Protein AF-A0A850BLA9-F1 (afdb_monomer_lite)

Secondary structure (DSSP, 8-state):
-------------S--SS--S-HHHHHHHTT--SHHHHHHHHHHHHHHHHHTHHHHTTTSS--HHHHHHHHHHHHHHHHHHHHHH--SSSHHHHHHHHHHHHHHHHHHHHHHHHHHHHHHHHTTTT--HHHHS--TTGGG---PPPP---------------

pLDDT: mean 70.66, std 19.62, range [30.84, 96.12]

Sequence (162 aa):
MQIPLPLPLQVVVASPSRFNLDRKSVEAIRAGQGNLDTANDLVALAALYSSAWAQVENRSPVEWAQVERAAKLGPSILVALGARDQPAAKVSDTFNASERRDRAYTLFARAYDQCRRAASYLRWDDGDADAFAPSFFANRGNRKPGSETDDSASAPAAPENP

Structure (mmCIF, N/CA/C/O backbone):
data_AF-A0A850BLA9-F1
#
_entry.id   AF-A0A850BLA9-F1
#
loop_
_atom_site.group_PDB
_atom_site.id
_atom_site.type_symbol
_atom_site.label_atom_id
_atom_site.label_alt_id
_atom_site.label_comp_id
_atom_site.label_asym_id
_atom_site.label_entity_id
_atom_site.label_seq_id
_atom_site.pdbx_PDB_ins_code
_atom_site.Cartn_x
_atom_site.Cartn_y
_atom_site.Cartn_z
_atom_site.occupancy
_atom_site.B_iso_or_equiv
_atom_site.auth_seq_id
_atom_site.auth_comp_id
_atom_site.auth_asym_id
_atom_site.auth_atom_id
_atom_site.pdbx_PDB_model_num
ATOM 1 N N . MET A 1 1 ? -22.558 -4.952 -16.844 1.00 41.81 1 MET A N 1
ATOM 2 C CA . MET A 1 1 ? -22.277 -5.459 -15.483 1.00 41.81 1 MET A CA 1
ATOM 3 C C . MET A 1 1 ? -21.340 -4.476 -14.808 1.00 41.81 1 MET A C 1
ATOM 5 O O . MET A 1 1 ? -20.151 -4.483 -15.089 1.00 41.81 1 MET A O 1
ATOM 9 N N . GLN A 1 2 ? -21.904 -3.568 -14.016 1.00 36.44 2 GLN A N 1
ATOM 10 C CA . GLN A 1 2 ? -21.204 -2.455 -13.379 1.00 36.44 2 GLN A CA 1
ATOM 11 C C . GLN A 1 2 ? -21.407 -2.630 -11.875 1.00 36.44 2 GLN A C 1
ATOM 13 O O . GLN A 1 2 ? -22.546 -2.631 -11.417 1.00 36.44 2 GLN A O 1
ATOM 18 N N . ILE A 1 3 ? -20.329 -2.866 -11.132 1.00 44.94 3 ILE A N 1
ATOM 19 C CA . ILE A 1 3 ? -20.350 -2.906 -9.668 1.00 44.94 3 ILE A CA 1
ATOM 20 C C . ILE A 1 3 ? -20.134 -1.462 -9.208 1.00 44.94 3 ILE A C 1
ATOM 22 O O . ILE A 1 3 ? -19.043 -0.935 -9.436 1.00 44.94 3 ILE A O 1
ATOM 26 N N . PRO A 1 4 ? -21.125 -0.787 -8.604 1.00 39.78 4 PRO A N 1
ATOM 27 C CA . PRO A 1 4 ? -20.883 0.516 -8.017 1.00 39.78 4 PRO A CA 1
ATOM 28 C C . PRO A 1 4 ? -20.183 0.317 -6.668 1.00 39.78 4 PRO A C 1
ATOM 30 O O . PRO A 1 4 ? -20.764 -0.192 -5.713 1.00 39.78 4 PRO A O 1
ATOM 33 N N . LEU A 1 5 ? -18.910 0.702 -6.597 1.00 50.12 5 LEU A N 1
ATOM 34 C CA . LEU A 1 5 ? -18.223 0.967 -5.335 1.00 50.12 5 LEU A CA 1
ATOM 35 C C . LEU A 1 5 ? -18.753 2.292 -4.763 1.00 50.12 5 LEU A C 1
ATOM 37 O O . LEU A 1 5 ? -18.639 3.309 -5.451 1.00 50.12 5 LEU A O 1
ATOM 41 N N . PRO A 1 6 ? -19.273 2.344 -3.525 1.00 46.09 6 PRO A N 1
ATOM 42 C CA . PRO A 1 6 ? -19.482 3.614 -2.847 1.00 46.09 6 PRO A CA 1
ATOM 43 C C . PRO A 1 6 ? -18.172 4.076 -2.182 1.00 46.09 6 PRO A C 1
ATOM 45 O O . PRO A 1 6 ? -17.671 3.457 -1.246 1.00 46.09 6 PRO A O 1
ATOM 48 N N . LEU A 1 7 ? -17.609 5.174 -2.689 1.00 46.94 7 LEU A N 1
ATOM 49 C CA . LEU A 1 7 ? -16.709 6.075 -1.952 1.00 46.94 7 LEU A CA 1
ATOM 50 C C . LEU A 1 7 ? -17.567 7.106 -1.179 1.00 46.94 7 LEU A C 1
ATOM 52 O O . LEU A 1 7 ? -18.713 7.308 -1.583 1.00 46.94 7 LEU A O 1
ATOM 56 N N . PRO A 1 8 ? -17.046 7.884 -0.204 1.00 52.50 8 PRO A N 1
ATOM 57 C CA . PRO A 1 8 ? -15.806 7.775 0.569 1.00 52.50 8 PRO A CA 1
ATOM 58 C C . PRO A 1 8 ? -16.033 7.853 2.100 1.00 52.50 8 PRO A C 1
ATOM 60 O O . PRO A 1 8 ? -17.092 8.221 2.598 1.00 52.50 8 PRO A O 1
ATOM 63 N N . LEU A 1 9 ? -14.964 7.569 2.846 1.00 40.53 9 LEU A N 1
ATOM 64 C CA . LEU A 1 9 ? -14.754 7.892 4.260 1.00 40.53 9 LEU A CA 1
ATOM 65 C C . LEU A 1 9 ? -14.937 9.399 4.544 1.00 40.53 9 LEU A C 1
ATOM 67 O O . LEU A 1 9 ? -13.964 10.149 4.589 1.00 40.53 9 LEU A O 1
ATOM 71 N N . GLN A 1 10 ? -16.166 9.861 4.746 1.00 42.22 10 GLN A N 1
ATOM 72 C CA . GLN A 1 10 ? -16.455 11.186 5.292 1.00 42.22 10 GLN A CA 1
ATOM 73 C C . GLN A 1 10 ? -17.617 11.089 6.280 1.00 42.22 10 GLN A C 1
ATOM 75 O O . GLN A 1 10 ? -18.512 10.273 6.107 1.00 42.22 10 GLN A O 1
ATOM 80 N N . VAL A 1 11 ? -17.597 11.969 7.284 1.00 39.53 11 VAL A N 1
ATOM 81 C CA . VAL A 1 11 ? -18.551 12.111 8.402 1.00 39.53 11 VAL A CA 1
ATOM 82 C C . VAL A 1 11 ? -18.172 11.340 9.673 1.00 39.53 11 VAL A C 1
ATOM 84 O O . VAL A 1 11 ? -18.813 10.368 10.034 1.00 39.53 11 VAL A O 1
ATOM 87 N N . VAL A 1 12 ? -17.189 11.865 10.421 1.00 41.78 12 VAL A N 1
ATOM 88 C CA . VAL A 1 12 ? -17.308 12.048 11.890 1.00 41.78 12 VAL A CA 1
ATOM 89 C C . VAL A 1 12 ? -16.526 13.307 12.308 1.00 41.78 12 VAL A C 1
ATOM 91 O O . VAL A 1 12 ? -15.567 13.232 13.070 1.00 41.78 12 VAL A O 1
ATOM 94 N N . VAL A 1 13 ? -16.896 14.478 11.783 1.00 44.12 13 VAL A N 1
ATOM 95 C CA . VAL A 1 13 ? -16.558 15.780 12.393 1.00 44.12 13 VAL A CA 1
ATOM 96 C C . VAL A 1 13 ? -17.731 16.730 12.147 1.00 44.12 13 VAL A C 1
ATOM 98 O O . VAL A 1 13 ? -17.676 17.574 11.263 1.00 44.12 13 VAL A O 1
ATOM 101 N N . ALA A 1 14 ? -18.834 16.560 12.879 1.00 31.98 14 ALA A N 1
ATOM 102 C CA . ALA A 1 14 ? -19.850 17.603 13.006 1.00 31.98 14 ALA A CA 1
ATOM 103 C C . ALA A 1 14 ? -20.764 17.352 14.216 1.00 31.98 14 ALA A C 1
ATOM 105 O O . ALA A 1 14 ? -21.482 16.361 14.276 1.00 31.98 14 ALA A O 1
ATOM 106 N N . SER A 1 15 ? -20.773 18.341 15.110 1.00 30.84 15 SER A N 1
ATOM 107 C CA . SER A 1 15 ? -21.749 18.620 16.171 1.00 30.84 15 SER A CA 1
ATOM 108 C C . SER A 1 15 ? -21.593 17.918 17.541 1.00 30.84 15 SER A C 1
ATOM 110 O O . SER A 1 15 ? -21.949 16.751 17.712 1.00 30.84 15 SER A O 1
ATOM 112 N N . PRO A 1 16 ? -21.116 18.659 18.563 1.00 45.38 16 PRO A N 1
ATOM 113 C CA . PRO A 1 16 ? -21.128 18.264 19.966 1.00 45.38 16 PRO A CA 1
ATOM 114 C C . PRO A 1 16 ? -22.454 18.691 20.613 1.00 45.38 16 PRO A C 1
ATOM 116 O O . PRO A 1 16 ? -22.785 19.871 20.552 1.00 45.38 16 PRO A O 1
ATOM 119 N N . SER A 1 17 ? -23.205 17.768 21.236 1.00 40.38 17 SER A N 1
ATOM 120 C CA . SER A 1 17 ? -24.032 18.038 22.448 1.00 40.38 17 SER A CA 1
ATOM 121 C C . SER A 1 17 ? -25.103 16.993 22.809 1.00 40.38 17 SER A C 1
ATOM 123 O O . SER A 1 17 ? -25.756 17.188 23.829 1.00 40.38 17 SER A O 1
ATOM 125 N N . ARG A 1 18 ? -25.343 15.898 22.065 1.00 40.88 18 ARG A N 1
ATOM 126 C CA . ARG A 1 18 ? -26.507 15.024 22.380 1.00 40.88 18 ARG A CA 1
ATOM 127 C C . ARG A 1 18 ? -26.302 13.513 22.243 1.00 40.88 18 ARG A C 1
ATOM 129 O O . ARG A 1 18 ? -27.245 12.806 21.896 1.00 40.88 18 ARG A O 1
ATOM 136 N N . PHE A 1 19 ? -25.104 12.996 22.514 1.00 45.31 19 PHE A N 1
ATOM 137 C CA . PHE A 1 19 ? -24.892 11.549 22.493 1.00 45.31 19 PHE A CA 1
ATOM 138 C C . PHE A 1 19 ? -23.772 11.123 23.456 1.00 45.31 19 PHE A C 1
ATOM 140 O O . PHE A 1 19 ? -22.604 11.397 23.204 1.00 45.31 19 PHE A O 1
ATOM 147 N N . ASN A 1 20 ? -24.122 10.486 24.578 1.00 49.50 20 ASN A N 1
ATOM 148 C CA . ASN A 1 20 ? -23.179 10.063 25.622 1.00 49.50 20 ASN A CA 1
ATOM 149 C C . ASN A 1 20 ? -22.490 8.729 25.272 1.00 49.50 20 ASN A C 1
ATOM 151 O O . ASN A 1 20 ? -22.536 7.781 26.049 1.00 49.50 20 ASN A O 1
ATOM 155 N N . LEU A 1 21 ? -21.806 8.653 24.128 1.00 55.44 21 LEU A N 1
ATOM 156 C CA . LEU A 1 21 ? -20.559 7.886 24.151 1.00 55.44 21 LEU A CA 1
ATOM 157 C C . LEU A 1 21 ? -19.588 8.765 24.927 1.00 55.44 21 LEU A C 1
ATOM 159 O O . LEU A 1 21 ? -19.474 9.948 24.599 1.00 55.44 21 LEU A O 1
ATOM 163 N N . ASP A 1 22 ? -18.978 8.245 25.993 1.00 65.50 22 ASP A N 1
ATOM 164 C CA . ASP A 1 22 ? -18.052 9.036 26.798 1.00 65.50 22 ASP A CA 1
ATOM 165 C C . ASP A 1 22 ? -16.988 9.634 25.871 1.00 65.50 22 ASP A C 1
ATOM 167 O O . ASP A 1 22 ? -16.152 8.934 25.298 1.00 65.50 22 ASP A O 1
ATOM 171 N N . ARG A 1 23 ? -17.086 10.946 25.644 1.00 62.97 23 ARG A N 1
ATOM 172 C CA . ARG A 1 23 ? -16.273 11.657 24.656 1.00 62.97 23 ARG A CA 1
ATOM 173 C C . ARG A 1 23 ? -14.793 11.515 24.985 1.00 62.97 23 ARG A C 1
ATOM 175 O O . ARG A 1 23 ? -13.979 11.390 24.077 1.00 62.97 23 ARG A O 1
ATOM 182 N N . LYS A 1 24 ? -14.481 11.445 26.281 1.00 64.00 24 LYS A N 1
ATOM 183 C CA . LYS A 1 24 ? -13.139 11.165 26.782 1.00 64.00 24 LYS A CA 1
ATOM 184 C C . LYS A 1 24 ? -12.654 9.786 26.347 1.00 64.00 24 LYS A C 1
ATOM 186 O O . LYS A 1 24 ? -11.513 9.671 25.931 1.00 64.00 24 LYS A O 1
ATOM 191 N N . SER A 1 25 ? -13.514 8.770 26.369 1.00 58.97 25 SER A N 1
ATOM 192 C CA . SER A 1 25 ? -13.187 7.427 25.878 1.00 58.97 25 SER A CA 1
ATOM 193 C C . SER A 1 25 ? -12.883 7.412 24.375 1.00 58.97 25 SER A C 1
ATOM 195 O O . SER A 1 25 ? -11.923 6.777 23.958 1.00 58.97 25 SER A O 1
ATOM 197 N N . VAL A 1 26 ? -13.631 8.151 23.547 1.00 69.25 26 VAL A N 1
ATOM 198 C CA . VAL A 1 26 ? -13.365 8.225 22.092 1.00 69.25 26 VAL A CA 1
ATOM 199 C C . VAL A 1 26 ? -12.091 9.017 21.779 1.00 69.25 26 VAL A C 1
ATOM 201 O O . VAL A 1 26 ? -11.329 8.637 20.892 1.00 69.25 26 VAL A O 1
ATOM 204 N N . GLU A 1 27 ? -11.851 10.112 22.501 1.00 70.62 27 GLU A N 1
ATOM 205 C CA . GLU A 1 27 ? -10.628 10.912 22.374 1.00 70.62 27 GLU A CA 1
ATOM 206 C C . GLU A 1 27 ? -9.395 10.145 22.877 1.00 70.62 27 GLU A C 1
ATOM 208 O O . GLU A 1 27 ? -8.339 10.235 22.259 1.00 70.62 27 GLU A O 1
ATOM 213 N N . ALA A 1 28 ? -9.538 9.334 23.931 1.00 68.69 28 ALA A N 1
ATOM 214 C CA . ALA A 1 28 ? -8.482 8.462 24.440 1.00 68.69 28 ALA A CA 1
ATOM 215 C C . ALA A 1 28 ? -8.142 7.324 23.473 1.00 68.69 28 ALA A C 1
ATOM 217 O O . ALA A 1 28 ? -6.971 6.986 23.340 1.00 68.69 28 ALA A O 1
ATOM 218 N N . ILE A 1 29 ? -9.144 6.768 22.780 1.00 74.81 29 ILE A N 1
ATOM 219 C CA . ILE A 1 29 ? -8.918 5.802 21.701 1.00 74.81 29 ILE A CA 1
ATOM 220 C C . ILE A 1 29 ? -8.056 6.471 20.618 1.00 74.81 29 ILE A C 1
ATOM 222 O O . ILE A 1 29 ? -6.940 6.049 20.369 1.00 74.81 29 ILE A O 1
ATOM 226 N N . ARG A 1 30 ? -8.477 7.627 20.096 1.00 72.94 30 ARG A N 1
ATOM 227 C CA . ARG A 1 30 ? -7.788 8.328 18.992 1.00 72.94 30 ARG A CA 1
ATOM 228 C C . ARG A 1 30 ? -6.473 9.036 19.355 1.00 72.94 30 ARG A C 1
ATOM 230 O O . ARG A 1 30 ? -5.966 9.811 18.543 1.00 72.94 30 ARG A O 1
ATOM 237 N N . ALA A 1 31 ? -5.947 8.858 20.565 1.00 74.50 31 ALA A N 1
ATOM 238 C CA . ALA A 1 31 ? -4.754 9.571 21.023 1.00 74.50 31 ALA A CA 1
ATOM 239 C C . ALA A 1 31 ? -3.463 9.079 20.340 1.00 74.50 31 ALA A C 1
ATOM 241 O O . ALA A 1 31 ? -2.481 9.820 20.278 1.00 74.50 31 ALA A O 1
ATOM 242 N N . GLY A 1 32 ? -3.466 7.843 19.832 1.00 74.69 32 GLY A N 1
ATOM 243 C CA . GLY A 1 32 ? -2.335 7.252 19.119 1.00 74.69 32 GLY A CA 1
ATOM 244 C C . GLY A 1 32 ? -2.102 7.847 17.725 1.00 74.69 32 GLY A C 1
ATOM 245 O O . GLY A 1 32 ? -2.947 8.544 17.161 1.00 74.69 32 GLY A O 1
ATOM 246 N N . GLN A 1 33 ? -0.927 7.578 17.157 1.00 71.00 33 GLN A N 1
ATOM 247 C CA . GLN A 1 33 ? -0.546 7.975 15.802 1.00 71.00 33 GLN A CA 1
ATOM 248 C C . GLN A 1 33 ? 0.151 6.809 15.100 1.00 71.00 33 GLN A C 1
ATOM 250 O O . GLN A 1 33 ? 1.263 6.422 15.446 1.00 71.00 33 GLN A O 1
ATOM 255 N N . GLY A 1 34 ? -0.476 6.298 14.041 1.00 82.19 34 GLY A N 1
ATOM 256 C CA . GLY A 1 34 ? 0.112 5.269 13.187 1.00 82.19 34 GLY A CA 1
ATOM 257 C C . GLY A 1 34 ? -0.873 4.178 12.789 1.00 82.19 34 GLY A C 1
ATOM 258 O O . GLY A 1 34 ? -2.018 4.141 13.236 1.00 82.19 34 GLY A O 1
ATOM 259 N N . ASN A 1 35 ? -0.416 3.269 11.924 1.00 81.38 35 ASN A N 1
ATOM 260 C CA . ASN A 1 35 ? -1.251 2.184 11.396 1.00 81.38 35 ASN A CA 1
ATOM 261 C C . ASN A 1 35 ? -1.656 1.176 12.482 1.00 81.38 35 ASN A C 1
ATOM 263 O O . ASN A 1 35 ? -2.768 0.657 12.443 1.00 81.38 35 ASN A O 1
ATOM 267 N N . LEU A 1 36 ? -0.761 0.910 13.440 1.00 83.88 36 LEU A N 1
ATOM 268 C CA . LEU A 1 36 ? -1.013 0.004 14.561 1.00 83.88 36 LEU A CA 1
ATOM 269 C C . LEU A 1 36 ? -2.053 0.603 15.512 1.00 83.88 36 LEU A C 1
ATOM 271 O O . LEU A 1 36 ? -3.035 -0.062 15.835 1.00 83.88 36 LEU A O 1
ATOM 275 N N . ASP A 1 37 ? -1.889 1.878 15.862 1.00 83.38 37 ASP A N 1
ATOM 276 C CA . ASP A 1 37 ? -2.847 2.614 16.689 1.00 83.38 37 ASP A CA 1
ATOM 277 C C . ASP A 1 37 ? -4.211 2.705 16.000 1.00 83.38 37 ASP A C 1
ATOM 279 O O . ASP A 1 37 ? -5.217 2.337 16.587 1.00 83.38 37 ASP A O 1
ATOM 283 N N . THR A 1 38 ? -4.251 3.024 14.702 1.00 84.88 38 THR A N 1
ATOM 284 C CA . THR A 1 38 ? -5.507 3.060 13.926 1.00 84.88 38 THR A CA 1
ATOM 285 C C . THR A 1 38 ? -6.228 1.705 13.922 1.00 84.88 38 THR A C 1
ATOM 287 O O . THR A 1 38 ? -7.459 1.644 13.960 1.00 84.88 38 THR A O 1
ATOM 290 N N . ALA A 1 39 ? -5.482 0.598 13.863 1.00 86.94 39 ALA A N 1
ATOM 291 C CA . ALA A 1 39 ? -6.058 -0.741 13.896 1.00 86.94 39 ALA A CA 1
ATOM 292 C C . ALA A 1 39 ? -6.595 -1.104 15.291 1.00 86.94 39 ALA A C 1
ATOM 294 O O . ALA A 1 39 ? -7.682 -1.676 15.387 1.00 86.94 39 ALA A O 1
ATOM 295 N N . ASN A 1 40 ? -5.885 -0.725 16.359 1.00 85.50 40 ASN A N 1
ATOM 296 C CA . ASN A 1 40 ? -6.367 -0.848 17.738 1.00 85.50 40 ASN A CA 1
ATOM 297 C C . ASN A 1 40 ? -7.614 0.013 17.980 1.00 85.50 40 ASN A C 1
ATOM 299 O O . ASN A 1 40 ? -8.587 -0.461 18.569 1.00 85.50 40 ASN A O 1
ATOM 303 N N . ASP A 1 41 ? -7.631 1.232 17.449 1.00 86.50 41 ASP A N 1
ATOM 304 C CA . ASP A 1 41 ? -8.751 2.160 17.567 1.00 86.50 41 ASP A CA 1
ATOM 305 C C . ASP A 1 41 ? -10.003 1.624 16.890 1.00 86.50 41 ASP A C 1
ATOM 307 O O . ASP A 1 41 ? -11.107 1.750 17.418 1.00 86.50 41 ASP A O 1
ATOM 311 N N . LEU A 1 42 ? -9.841 0.972 15.738 1.00 88.19 42 LEU A N 1
ATOM 312 C CA . LEU A 1 42 ? -10.937 0.329 15.027 1.00 88.19 42 LEU A CA 1
ATOM 313 C C . LEU A 1 42 ? -11.567 -0.804 15.858 1.00 88.19 42 LEU A C 1
ATOM 315 O O . LEU A 1 42 ? -12.793 -0.932 15.884 1.00 88.19 42 LEU A O 1
ATOM 319 N N . VAL A 1 43 ? -10.754 -1.592 16.572 1.00 88.12 43 VAL A N 1
ATOM 320 C CA . VAL A 1 43 ? -11.239 -2.632 17.499 1.00 88.12 43 VAL A CA 1
ATOM 321 C C . VAL A 1 43 ? -11.962 -2.006 18.690 1.00 88.12 43 VAL A C 1
ATOM 323 O O . VAL A 1 43 ? -13.070 -2.425 19.031 1.00 88.12 43 VAL A O 1
ATOM 326 N N . ALA A 1 44 ? -11.364 -0.983 19.304 1.00 85.56 44 ALA A N 1
ATOM 327 C CA . ALA A 1 44 ? -11.930 -0.302 20.462 1.00 85.56 44 ALA A CA 1
ATOM 328 C C . ALA A 1 44 ? -13.259 0.394 20.125 1.00 85.56 44 ALA A C 1
ATOM 330 O O . ALA A 1 44 ? -14.220 0.305 20.890 1.00 85.56 44 ALA A O 1
ATOM 331 N N . LEU A 1 45 ? -13.356 1.016 18.946 1.00 85.25 45 LEU A N 1
ATOM 332 C CA . LEU A 1 45 ? -14.595 1.602 18.441 1.00 85.25 45 LEU A CA 1
ATOM 333 C C . LEU A 1 45 ? -15.657 0.533 18.171 1.00 85.25 45 LEU A C 1
ATOM 335 O O . LEU A 1 45 ? -16.803 0.724 18.566 1.00 85.25 45 LEU A O 1
ATOM 339 N N . ALA A 1 46 ? -15.308 -0.606 17.568 1.00 86.94 46 ALA A N 1
ATOM 340 C CA . ALA A 1 46 ? -16.272 -1.685 17.354 1.00 86.94 46 ALA A CA 1
ATOM 341 C C . ALA A 1 46 ? -16.845 -2.215 18.685 1.00 86.94 46 ALA A C 1
ATOM 343 O O . ALA A 1 46 ? -18.058 -2.386 18.819 1.00 86.94 46 ALA A O 1
ATOM 344 N N . ALA A 1 47 ? -15.994 -2.394 19.700 1.00 86.56 47 ALA A N 1
ATOM 345 C CA . ALA A 1 47 ? -16.418 -2.808 21.036 1.00 86.56 47 ALA A CA 1
ATOM 346 C C . ALA A 1 47 ? -17.311 -1.753 21.717 1.00 86.56 47 ALA A C 1
ATOM 348 O O . ALA A 1 47 ? -18.373 -2.081 22.255 1.00 86.56 47 ALA A O 1
ATOM 349 N N . LEU A 1 48 ? -16.941 -0.473 21.635 1.00 84.56 48 LEU A N 1
ATOM 350 C CA . LEU A 1 48 ? -17.727 0.631 22.187 1.00 84.56 48 LEU A CA 1
ATOM 351 C C . LEU A 1 48 ? -19.119 0.725 21.539 1.00 84.56 48 LEU A C 1
ATOM 353 O O . LEU A 1 48 ? -20.124 0.832 22.238 1.00 84.56 48 LEU A O 1
ATOM 357 N N . TYR A 1 49 ? -19.193 0.619 20.211 1.00 82.31 49 TYR A N 1
ATOM 358 C CA . TYR A 1 49 ? -20.466 0.634 19.489 1.00 82.31 49 TYR A CA 1
ATOM 359 C C . TYR A 1 49 ? -21.317 -0.606 19.787 1.00 82.31 49 TYR A C 1
ATOM 361 O O . TYR A 1 49 ? -22.532 -0.483 19.908 1.00 82.31 49 TYR A O 1
ATOM 369 N N . SER A 1 50 ? -20.703 -1.781 19.965 1.00 84.56 50 SER A N 1
ATOM 370 C CA . SER A 1 50 ? -21.437 -3.001 20.326 1.00 84.56 50 SER A CA 1
ATOM 371 C C . SER A 1 50 ? -22.039 -2.956 21.735 1.00 84.56 50 SER A C 1
ATOM 373 O O . SER A 1 50 ? -23.175 -3.381 21.932 1.00 84.56 50 SER A O 1
ATOM 375 N N . SER A 1 51 ? -21.323 -2.389 22.711 1.00 84.00 51 SER A N 1
ATOM 376 C CA . SER A 1 51 ? -21.783 -2.309 24.107 1.00 84.00 51 SER A CA 1
ATOM 377 C C . SER A 1 51 ? -22.871 -1.253 24.315 1.00 84.00 51 SER A C 1
ATOM 379 O O . SER A 1 51 ? -23.751 -1.426 25.156 1.00 84.00 51 SER A O 1
ATOM 381 N N . ALA A 1 52 ? -22.851 -0.184 23.515 1.00 82.75 52 ALA A N 1
ATOM 382 C CA . ALA A 1 52 ? -23.833 0.895 23.552 1.00 82.75 52 ALA A CA 1
ATOM 383 C C . ALA A 1 52 ? -24.876 0.816 22.417 1.00 82.75 52 ALA A C 1
ATOM 385 O O . ALA A 1 52 ? -25.577 1.800 22.175 1.00 82.75 52 ALA A O 1
ATOM 386 N N . TRP A 1 53 ? -25.014 -0.330 21.731 1.00 81.06 53 TRP A N 1
ATOM 387 C CA . TRP A 1 53 ? -25.809 -0.441 20.497 1.00 81.06 53 TRP A CA 1
ATOM 388 C C . TRP A 1 53 ? -27.257 0.034 20.657 1.00 81.06 53 TRP A C 1
ATOM 390 O O . TRP A 1 53 ? -27.721 0.861 19.877 1.00 81.06 53 TRP A O 1
ATOM 400 N N . ALA A 1 54 ? -27.930 -0.370 21.740 1.00 75.69 54 ALA A N 1
ATOM 401 C CA . ALA A 1 54 ? -29.310 0.031 22.037 1.00 75.69 54 ALA A CA 1
ATOM 402 C C . ALA A 1 54 ? -29.505 1.558 22.161 1.00 75.69 54 ALA A C 1
ATOM 404 O O . ALA A 1 54 ? -30.613 2.066 22.006 1.00 75.69 54 ALA A O 1
ATOM 405 N N . GLN A 1 55 ? -28.436 2.308 22.444 1.00 71.25 55 GLN A N 1
ATOM 406 C CA . GLN A 1 55 ? -28.474 3.768 22.502 1.00 71.25 55 GLN A CA 1
ATOM 407 C C . GLN A 1 55 ? -28.180 4.396 21.129 1.00 71.25 55 GLN A C 1
ATOM 409 O O . GLN A 1 55 ? -28.671 5.493 20.853 1.00 71.25 55 GLN A O 1
ATOM 414 N N . VAL A 1 56 ? -27.376 3.723 20.294 1.00 72.12 56 VAL A N 1
ATOM 415 C CA . VAL A 1 56 ? -26.733 4.229 19.061 1.00 72.12 56 VAL A CA 1
ATOM 416 C C . VAL A 1 56 ? -27.515 3.894 17.787 1.00 72.12 56 VAL A C 1
ATOM 418 O O . VAL A 1 56 ? -27.527 4.705 16.859 1.00 72.12 56 VAL A O 1
ATOM 421 N N . GLU A 1 57 ? -28.205 2.753 17.762 1.00 67.19 57 GLU A N 1
ATOM 422 C CA . GLU A 1 57 ? -28.867 2.164 16.587 1.00 67.19 57 GLU A CA 1
ATOM 423 C C . GLU A 1 57 ? -29.781 3.141 15.831 1.00 67.19 57 GLU A C 1
ATOM 425 O O . GLU A 1 57 ? -29.734 3.218 14.611 1.00 67.19 57 GLU A O 1
ATOM 430 N N . ASN A 1 58 ? -30.557 3.961 16.545 1.00 67.94 58 ASN A N 1
ATOM 431 C CA . ASN A 1 58 ? -31.529 4.882 15.935 1.00 67.94 58 ASN A CA 1
ATOM 432 C C . ASN A 1 58 ? -31.031 6.332 15.818 1.00 67.94 58 ASN A C 1
ATOM 434 O O . ASN A 1 58 ? -31.811 7.245 15.546 1.00 67.94 58 ASN A O 1
ATOM 438 N N . ARG A 1 59 ? -29.757 6.584 16.132 1.00 66.00 59 ARG A N 1
ATOM 439 C CA . ARG A 1 59 ? -29.217 7.943 16.327 1.00 66.00 59 ARG A CA 1
ATOM 440 C C . ARG A 1 59 ? -27.873 8.177 15.647 1.00 66.00 59 ARG A C 1
ATOM 442 O O . ARG A 1 59 ? -27.382 9.304 15.665 1.00 66.00 59 ARG A O 1
ATOM 449 N N . SER A 1 60 ? -27.293 7.147 15.042 1.00 65.94 60 SER A N 1
ATOM 450 C CA . SER A 1 60 ? -26.074 7.247 14.248 1.00 65.94 60 SER A CA 1
ATOM 451 C C . SER A 1 60 ? -26.321 6.737 12.826 1.00 65.94 60 SER A C 1
ATOM 453 O O . SER A 1 60 ? -27.144 5.845 12.641 1.00 65.94 60 SER A O 1
ATOM 455 N N . PRO A 1 61 ? -25.601 7.256 11.818 1.00 77.12 61 PRO A N 1
ATOM 456 C CA . PRO A 1 61 ? -25.616 6.700 10.465 1.00 77.12 61 PRO A CA 1
ATOM 457 C C . PRO A 1 61 ? -24.843 5.370 10.362 1.00 77.12 61 PRO A C 1
ATOM 459 O O . PRO A 1 61 ? -24.642 4.869 9.260 1.00 77.12 61 PRO A O 1
ATOM 462 N N . VAL A 1 62 ? -24.344 4.838 11.486 1.00 76.00 62 VAL A N 1
ATOM 463 C CA . VAL A 1 62 ? -23.550 3.612 11.528 1.00 76.00 62 VAL A CA 1
ATOM 464 C C . VAL A 1 62 ? -24.487 2.416 11.615 1.00 76.00 62 VAL A C 1
ATOM 466 O O . VAL A 1 62 ? -25.282 2.306 12.545 1.00 76.00 62 VAL A O 1
ATOM 469 N N . GL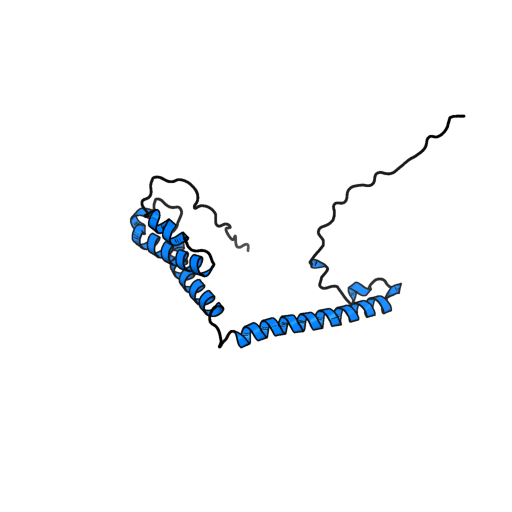U A 1 63 ? -24.363 1.495 10.665 1.00 84.69 63 GLU A N 1
ATOM 470 C CA . GLU A 1 63 ? -25.140 0.255 10.648 1.00 84.69 63 GLU A CA 1
ATOM 471 C C . GLU A 1 63 ? -24.464 -0.848 11.471 1.00 84.69 63 GLU A C 1
ATOM 473 O O . GLU A 1 63 ? -23.235 -0.923 11.554 1.00 84.69 63 GLU A O 1
ATOM 478 N N . TRP A 1 64 ? -25.255 -1.788 11.999 1.00 82.38 64 TRP A N 1
ATOM 479 C CA . TRP A 1 64 ? -24.724 -2.944 12.734 1.00 82.38 64 TRP A CA 1
ATOM 480 C C . TRP A 1 64 ? -23.709 -3.740 11.903 1.00 82.38 64 TRP A C 1
ATOM 482 O O . TRP A 1 64 ? -22.660 -4.152 12.399 1.00 82.38 64 TRP A O 1
ATOM 492 N N . ALA A 1 65 ? -23.966 -3.874 10.598 1.00 84.69 65 ALA A N 1
ATOM 493 C CA . ALA A 1 65 ? -23.067 -4.537 9.660 1.00 84.69 65 ALA A CA 1
ATOM 494 C C . ALA A 1 65 ? -21.682 -3.866 9.579 1.00 84.69 65 ALA A C 1
ATOM 496 O O . ALA A 1 65 ? -20.678 -4.535 9.326 1.00 84.69 65 ALA A O 1
ATOM 497 N N . GLN A 1 66 ? -21.604 -2.551 9.796 1.00 82.25 66 GLN A N 1
ATOM 498 C CA . GLN A 1 66 ? -20.339 -1.819 9.829 1.00 82.25 66 GLN A CA 1
ATOM 499 C C . GLN A 1 66 ? -19.588 -2.075 11.140 1.00 82.25 66 GLN A C 1
ATOM 501 O O . GLN A 1 66 ? -18.371 -2.253 11.103 1.00 82.25 66 GLN A O 1
ATOM 506 N N . VAL A 1 67 ? -20.297 -2.173 12.269 1.00 86.56 67 VAL A N 1
ATOM 507 C CA . VAL A 1 67 ? -19.716 -2.526 13.577 1.00 86.56 67 VAL A CA 1
ATOM 508 C C . VAL A 1 67 ? -19.148 -3.945 13.550 1.00 86.56 67 VAL A C 1
ATOM 510 O O . VAL A 1 67 ? -17.994 -4.160 13.920 1.00 86.56 67 VAL A O 1
ATOM 513 N N . GLU A 1 68 ? -19.909 -4.909 13.030 1.00 87.06 68 GLU A N 1
ATOM 514 C CA . GLU A 1 68 ? -19.456 -6.297 12.898 1.00 87.06 68 GLU A CA 1
ATOM 515 C C . GLU A 1 68 ? -18.259 -6.412 11.941 1.00 87.06 68 GLU A C 1
ATOM 517 O O . GLU A 1 68 ? -17.296 -7.142 12.197 1.00 87.06 68 GLU A O 1
ATOM 522 N N . ARG A 1 69 ? -18.280 -5.651 10.841 1.00 86.69 69 ARG A N 1
ATOM 523 C CA . ARG A 1 69 ? -17.152 -5.581 9.909 1.00 86.69 69 ARG A CA 1
ATOM 524 C C . ARG A 1 69 ? -15.914 -4.993 10.580 1.00 86.69 69 ARG A C 1
ATOM 526 O O . ARG A 1 69 ? -14.833 -5.547 10.406 1.00 86.69 69 ARG A O 1
ATOM 533 N N . ALA A 1 70 ? -16.052 -3.915 11.347 1.00 87.62 70 ALA A N 1
ATOM 534 C CA . ALA A 1 70 ? -14.946 -3.312 12.083 1.00 87.62 70 ALA A CA 1
ATOM 535 C C . ALA A 1 70 ? -14.356 -4.288 13.118 1.00 87.62 70 ALA A C 1
ATOM 537 O O . ALA A 1 70 ? -13.137 -4.452 13.174 1.00 87.62 70 ALA A O 1
ATOM 538 N N . ALA A 1 71 ? -15.206 -5.027 13.840 1.00 87.62 71 ALA A N 1
ATOM 539 C CA . ALA A 1 71 ? -14.781 -6.053 14.795 1.00 87.62 71 ALA A CA 1
ATOM 540 C C . ALA A 1 71 ? -13.959 -7.183 14.147 1.00 87.62 71 ALA A C 1
ATOM 542 O O . ALA A 1 71 ? -13.072 -7.742 14.787 1.00 87.62 71 ALA A O 1
ATOM 543 N N . LYS A 1 72 ? -14.217 -7.509 12.872 1.00 89.81 72 LYS A N 1
ATOM 544 C CA . LYS A 1 72 ? -13.442 -8.502 12.104 1.00 89.81 72 LYS A CA 1
ATOM 545 C C . LYS A 1 72 ? -12.186 -7.906 11.462 1.00 89.81 72 LYS A C 1
ATOM 547 O O . LYS A 1 72 ? -11.132 -8.542 11.457 1.00 89.81 72 LYS A O 1
ATOM 552 N N . LEU A 1 73 ? -12.285 -6.694 10.915 1.00 89.00 73 LEU A N 1
ATOM 553 C CA . LEU A 1 73 ? -11.188 -6.043 10.197 1.00 89.00 73 LEU A CA 1
ATOM 554 C C . LEU A 1 73 ? -10.055 -5.613 11.129 1.00 89.00 73 LEU A C 1
ATOM 556 O O . LEU A 1 73 ? -8.897 -5.829 10.784 1.00 89.00 73 LEU A O 1
ATOM 560 N N . GLY A 1 74 ? -10.361 -5.065 12.305 1.00 86.75 74 GLY A N 1
ATOM 561 C CA . GLY A 1 74 ? -9.349 -4.573 13.246 1.00 86.75 74 GLY A CA 1
ATOM 562 C C . GLY A 1 74 ? -8.310 -5.637 13.616 1.00 86.75 74 GLY A C 1
ATOM 563 O O . GLY A 1 74 ? -7.124 -5.433 13.349 1.00 86.75 74 GLY A O 1
ATOM 564 N N . PRO A 1 75 ? -8.726 -6.825 14.099 1.00 89.25 75 PRO A N 1
ATOM 565 C CA . PRO A 1 75 ? -7.802 -7.917 14.391 1.00 89.25 75 PRO A CA 1
ATOM 566 C C . PRO A 1 75 ? -7.041 -8.402 13.152 1.00 89.25 75 PRO A C 1
ATOM 568 O O . PRO A 1 75 ? -5.855 -8.701 13.243 1.00 89.25 75 PRO A O 1
ATOM 571 N N . SER A 1 76 ? -7.681 -8.436 11.976 1.00 86.44 76 SER A N 1
ATOM 572 C CA . SER A 1 76 ? -7.007 -8.844 10.734 1.00 86.44 76 SER A CA 1
ATOM 573 C C . SER A 1 76 ? -5.876 -7.886 10.333 1.00 86.44 76 SER A C 1
ATOM 575 O O . SER A 1 76 ? -4.803 -8.331 9.924 1.00 86.44 76 SER A O 1
ATOM 577 N N . ILE A 1 77 ? -6.085 -6.576 10.512 1.00 88.12 77 ILE A N 1
ATOM 578 C CA . ILE A 1 77 ? -5.080 -5.543 10.245 1.00 88.12 77 ILE A CA 1
ATOM 579 C C . ILE A 1 77 ? -3.954 -5.644 11.276 1.00 88.12 77 ILE A C 1
ATOM 581 O O . ILE A 1 77 ? -2.790 -5.598 10.892 1.00 88.12 77 ILE A O 1
ATOM 585 N N . LEU A 1 78 ? -4.271 -5.863 12.557 1.00 87.31 78 LEU A N 1
ATOM 586 C CA . LEU A 1 78 ? -3.266 -6.071 13.605 1.00 87.31 78 LEU A CA 1
ATOM 587 C C . LEU A 1 78 ? -2.392 -7.303 13.340 1.00 87.31 78 LEU A C 1
ATOM 589 O O . LEU A 1 78 ? -1.177 -7.230 13.502 1.00 87.31 78 LEU A O 1
ATOM 593 N N . VAL A 1 79 ? -2.972 -8.411 12.872 1.00 86.56 79 VAL A N 1
ATOM 594 C CA . VAL A 1 79 ? -2.208 -9.605 12.471 1.00 86.56 79 VAL A CA 1
ATOM 595 C C . VAL A 1 79 ? -1.295 -9.299 11.281 1.00 86.56 79 VAL A C 1
ATOM 597 O O . VAL A 1 79 ? -0.125 -9.681 11.292 1.00 86.56 79 VAL A O 1
ATOM 600 N N . ALA A 1 80 ? -1.796 -8.587 10.269 1.00 83.62 80 ALA A N 1
ATOM 601 C CA . ALA A 1 80 ? -1.004 -8.211 9.099 1.00 83.62 80 ALA A CA 1
ATOM 602 C C . ALA A 1 80 ? 0.143 -7.243 9.449 1.00 83.62 80 ALA A C 1
ATOM 604 O O . ALA A 1 80 ? 1.251 -7.390 8.931 1.00 83.62 80 ALA A O 1
ATOM 605 N N . LEU A 1 81 ? -0.099 -6.283 10.346 1.00 83.75 81 LEU A N 1
ATOM 606 C CA . LEU A 1 81 ? 0.917 -5.356 10.851 1.00 83.75 81 LEU A CA 1
ATOM 607 C C . LEU A 1 81 ? 1.934 -6.070 11.749 1.00 83.75 81 LEU A C 1
ATOM 609 O O . LEU A 1 81 ? 3.132 -5.890 11.569 1.00 83.75 81 LEU A O 1
ATOM 613 N N . GLY A 1 82 ? 1.489 -6.967 12.630 1.00 79.75 82 GLY A N 1
ATOM 614 C CA . GLY A 1 82 ? 2.382 -7.784 13.453 1.00 79.75 82 GLY A CA 1
ATOM 615 C C . GLY A 1 82 ? 3.291 -8.695 12.622 1.00 79.75 82 GLY A C 1
ATOM 616 O O . GLY A 1 82 ? 4.468 -8.847 12.938 1.00 79.75 82 GLY A O 1
ATOM 617 N N . ALA A 1 83 ? 2.788 -9.254 11.516 1.00 74.31 83 ALA A N 1
ATOM 618 C CA . ALA A 1 83 ? 3.601 -10.026 10.573 1.00 74.31 83 ALA A CA 1
ATOM 619 C C . ALA A 1 83 ? 4.637 -9.167 9.823 1.00 74.31 83 ALA A C 1
ATOM 621 O O . ALA A 1 83 ? 5.669 -9.689 9.401 1.00 74.31 83 ALA A O 1
ATOM 622 N N . ARG A 1 84 ? 4.367 -7.868 9.655 1.00 68.69 84 ARG A N 1
ATOM 623 C CA . ARG A 1 84 ? 5.288 -6.897 9.054 1.00 68.69 84 ARG A CA 1
ATOM 624 C C . ARG A 1 84 ? 6.373 -6.441 10.036 1.00 68.69 84 ARG A C 1
ATOM 626 O O . ARG A 1 84 ? 7.511 -6.272 9.609 1.00 68.69 84 ARG A O 1
ATOM 633 N N . ASP A 1 85 ? 6.025 -6.262 11.311 1.00 65.75 85 ASP A N 1
ATOM 634 C CA . ASP A 1 85 ? 6.917 -5.701 12.336 1.00 65.75 85 ASP A CA 1
ATOM 635 C C . ASP A 1 85 ? 7.762 -6.757 13.075 1.00 65.75 85 ASP A C 1
ATOM 637 O O . ASP A 1 85 ? 8.725 -6.401 13.752 1.00 65.75 85 ASP A O 1
ATOM 641 N N . GLN A 1 86 ? 7.457 -8.057 12.945 1.00 64.31 86 GLN A N 1
ATOM 642 C CA . GLN A 1 86 ? 8.272 -9.127 13.536 1.00 64.31 86 GLN A CA 1
ATOM 643 C C . GLN A 1 86 ? 9.658 -9.233 12.874 1.00 64.31 86 GLN A C 1
ATOM 645 O O . GLN A 1 86 ? 9.755 -9.599 11.696 1.00 64.31 86 GLN A O 1
ATOM 650 N N . PRO A 1 87 ? 10.758 -9.025 13.622 1.00 53.66 87 PRO A N 1
ATOM 651 C CA . PRO A 1 87 ? 12.090 -9.249 13.098 1.00 53.66 87 PRO A CA 1
ATOM 652 C C . PRO 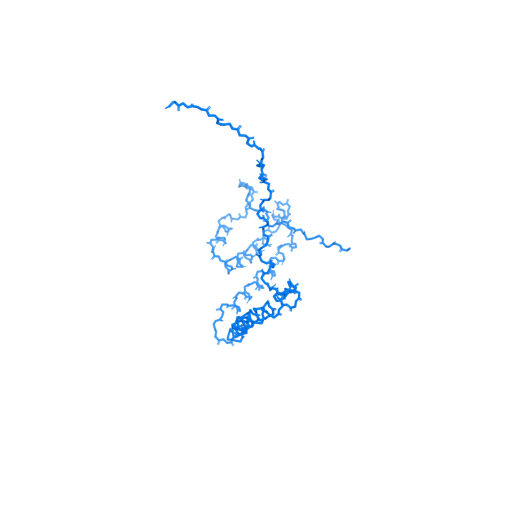A 1 87 ? 12.433 -10.751 13.112 1.00 53.66 87 PRO A C 1
ATOM 654 O O . PRO A 1 87 ? 12.185 -11.460 14.084 1.00 53.66 87 PRO A O 1
ATOM 657 N N . ALA A 1 88 ? 13.081 -11.196 12.030 1.00 52.53 88 ALA A N 1
ATOM 658 C CA . ALA A 1 88 ? 14.111 -12.249 12.009 1.00 52.53 88 ALA A CA 1
ATOM 659 C C . ALA A 1 88 ? 13.821 -13.685 11.510 1.00 52.53 88 ALA A C 1
ATOM 661 O O . ALA A 1 88 ? 14.783 -14.440 11.429 1.00 52.53 88 ALA A O 1
ATOM 662 N N . ALA A 1 89 ? 12.623 -14.084 11.054 1.00 53.31 89 ALA A N 1
ATOM 663 C CA . ALA A 1 89 ? 12.477 -15.435 10.450 1.00 53.31 89 ALA A CA 1
ATOM 664 C C . ALA A 1 89 ? 11.815 -15.503 9.062 1.00 53.31 89 ALA A C 1
ATOM 666 O O . ALA A 1 89 ? 12.206 -16.332 8.249 1.00 53.31 89 ALA A O 1
ATOM 667 N N . LYS A 1 90 ? 10.841 -14.634 8.754 1.00 52.16 90 LYS A N 1
ATOM 668 C CA . LYS A 1 90 ? 10.140 -14.605 7.444 1.00 52.16 90 LYS A CA 1
ATOM 669 C C . LYS A 1 90 ? 10.399 -13.336 6.623 1.00 52.16 90 LYS A C 1
ATOM 671 O O . LYS A 1 90 ? 10.088 -13.279 5.431 1.00 52.16 90 LYS A O 1
ATOM 676 N N . VAL A 1 91 ? 10.978 -12.316 7.259 1.00 52.41 91 VAL A N 1
ATOM 677 C CA . VAL A 1 91 ? 11.366 -11.059 6.607 1.00 52.41 91 VAL A CA 1
ATOM 678 C C . VAL A 1 91 ? 12.547 -11.285 5.674 1.00 52.41 91 VAL A C 1
ATOM 680 O O . VAL A 1 91 ? 12.573 -10.667 4.622 1.00 52.41 91 VAL A O 1
ATOM 683 N N . SER A 1 92 ? 13.461 -12.216 5.980 1.00 53.50 92 SER A N 1
ATOM 684 C CA . SER A 1 92 ? 14.555 -12.558 5.067 1.00 53.50 92 SER A CA 1
ATOM 685 C C . SER A 1 92 ? 14.002 -12.940 3.696 1.00 53.50 92 SER A C 1
ATOM 687 O O . SER A 1 92 ? 14.317 -12.265 2.734 1.00 53.50 92 SER A O 1
ATOM 689 N N . ASP A 1 93 ? 13.100 -13.911 3.572 1.00 57.88 93 ASP A N 1
ATOM 690 C CA . ASP A 1 93 ? 12.643 -14.365 2.250 1.00 57.88 93 ASP A CA 1
ATOM 691 C C . ASP A 1 93 ? 11.841 -13.321 1.460 1.00 57.88 93 ASP A C 1
ATOM 693 O O . ASP A 1 93 ? 12.038 -13.179 0.252 1.00 57.88 93 ASP A O 1
ATOM 697 N N . THR A 1 94 ? 10.970 -12.546 2.114 1.00 59.91 94 THR A N 1
ATOM 698 C CA . THR A 1 94 ? 10.150 -11.522 1.435 1.00 59.91 94 THR A CA 1
ATOM 699 C C . THR A 1 94 ? 10.926 -10.240 1.122 1.00 59.91 94 THR A C 1
ATOM 701 O O . THR A 1 94 ? 10.768 -9.679 0.030 1.00 59.91 94 THR A O 1
ATOM 704 N N . PHE A 1 95 ? 11.801 -9.799 2.030 1.00 60.28 95 PHE A N 1
ATOM 705 C CA . PHE A 1 95 ? 12.737 -8.700 1.799 1.00 60.28 95 PHE A CA 1
ATOM 706 C C . PHE A 1 95 ? 13.749 -9.091 0.720 1.00 60.28 95 PHE A C 1
ATOM 708 O O . PHE A 1 95 ? 13.898 -8.359 -0.253 1.00 60.28 95 PHE A O 1
ATOM 715 N N . ASN A 1 96 ? 14.312 -10.304 0.784 1.00 70.69 96 ASN A N 1
ATOM 716 C CA . ASN A 1 96 ? 15.179 -10.861 -0.257 1.00 70.69 96 ASN A CA 1
ATOM 717 C C . ASN A 1 96 ? 14.454 -10.944 -1.605 1.00 70.69 96 ASN A C 1
ATOM 719 O O . ASN A 1 96 ? 15.062 -10.688 -2.639 1.00 70.69 96 ASN A O 1
ATOM 723 N N . ALA A 1 97 ? 13.167 -11.302 -1.638 1.00 82.00 97 ALA A N 1
ATOM 724 C CA . ALA A 1 97 ? 12.409 -11.372 -2.885 1.00 82.00 97 ALA A CA 1
ATOM 725 C C . ALA A 1 97 ? 12.146 -9.987 -3.492 1.00 82.00 97 ALA A C 1
ATOM 727 O O . ALA A 1 97 ? 12.223 -9.840 -4.711 1.00 82.00 97 ALA A O 1
ATOM 728 N N . SER A 1 98 ? 11.823 -8.985 -2.671 1.00 80.19 98 SER A N 1
ATOM 729 C CA . SER A 1 98 ? 11.619 -7.605 -3.137 1.00 80.19 98 SER A CA 1
ATOM 730 C C . SER A 1 98 ? 12.935 -6.970 -3.578 1.00 80.19 98 SER A C 1
ATOM 732 O O . SER A 1 98 ? 13.037 -6.503 -4.705 1.00 80.19 98 SER A O 1
ATOM 734 N N . GLU A 1 99 ? 13.984 -7.094 -2.771 1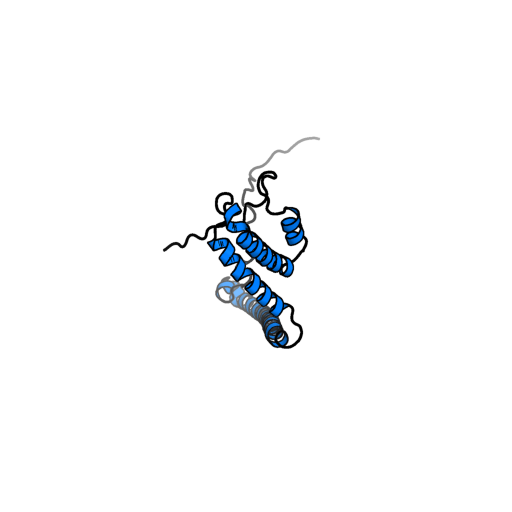.00 87.25 99 GLU A N 1
ATOM 735 C CA . GLU A 1 99 ? 15.318 -6.598 -3.100 1.00 87.25 99 GLU A CA 1
ATOM 736 C C . GLU A 1 99 ? 15.897 -7.274 -4.354 1.00 87.25 99 GLU A C 1
ATOM 738 O O . GLU A 1 99 ? 16.471 -6.615 -5.223 1.00 87.25 99 GLU A O 1
ATOM 743 N N . ARG A 1 100 ? 15.712 -8.593 -4.506 1.00 89.00 100 ARG A N 1
ATOM 744 C CA . ARG A 1 100 ? 16.121 -9.320 -5.718 1.00 89.00 100 ARG A CA 1
ATOM 745 C C . ARG A 1 100 ? 15.364 -8.823 -6.946 1.00 89.00 100 ARG A C 1
ATOM 747 O O . ARG A 1 100 ? 15.980 -8.689 -8.001 1.00 89.00 100 ARG A O 1
ATOM 754 N N . ARG A 1 101 ? 14.065 -8.525 -6.817 1.00 91.56 101 ARG A N 1
ATOM 755 C CA . ARG A 1 101 ? 13.266 -7.923 -7.896 1.00 91.56 101 ARG A CA 1
ATOM 756 C C . ARG A 1 101 ? 13.784 -6.536 -8.264 1.00 91.56 101 ARG A C 1
ATOM 758 O O . ARG A 1 101 ? 13.974 -6.279 -9.447 1.00 91.56 101 ARG A O 1
ATOM 765 N N . ASP A 1 102 ? 14.091 -5.691 -7.287 1.00 92.94 102 ASP A N 1
ATOM 766 C CA . ASP A 1 102 ? 14.571 -4.327 -7.534 1.00 92.94 102 ASP A CA 1
ATOM 767 C C . ASP A 1 102 ? 15.954 -4.316 -8.203 1.00 92.94 102 ASP A C 1
ATOM 769 O O . ASP A 1 102 ? 16.193 -3.588 -9.174 1.00 92.94 102 ASP A O 1
ATOM 773 N N . ARG A 1 103 ? 16.862 -5.188 -7.746 1.00 92.38 103 ARG A N 1
ATOM 774 C CA . ARG A 1 103 ? 18.181 -5.379 -8.369 1.00 92.38 103 ARG A CA 1
ATOM 775 C C . ARG A 1 103 ? 18.055 -5.929 -9.791 1.00 92.38 103 ARG A C 1
ATOM 777 O O . ARG A 1 103 ? 18.698 -5.404 -10.699 1.00 92.38 103 ARG A O 1
ATOM 784 N N . ALA A 1 104 ? 17.213 -6.944 -10.000 1.00 95.69 104 ALA A N 1
ATOM 785 C CA . ALA A 1 104 ? 16.969 -7.518 -11.322 1.00 95.69 104 ALA A CA 1
ATOM 786 C C . ALA A 1 104 ? 16.356 -6.489 -12.282 1.00 95.69 104 ALA A C 1
ATOM 788 O O . ALA A 1 104 ? 16.823 -6.359 -13.410 1.00 95.69 104 ALA A O 1
ATOM 789 N N . TYR A 1 105 ? 15.377 -5.707 -11.818 1.00 93.69 105 TYR A N 1
ATOM 790 C CA . TYR A 1 105 ? 14.776 -4.624 -12.592 1.00 93.69 105 TYR A CA 1
ATOM 791 C C . TYR A 1 105 ? 15.814 -3.571 -12.981 1.00 93.69 105 TYR A C 1
ATOM 793 O O . TYR A 1 105 ? 15.866 -3.154 -14.133 1.00 93.69 105 TYR A O 1
ATOM 801 N N . THR A 1 106 ? 16.684 -3.179 -12.048 1.00 93.62 106 THR A N 1
ATOM 802 C CA . THR A 1 106 ? 17.745 -2.200 -12.316 1.00 93.62 106 THR A CA 1
ATOM 803 C C . THR A 1 106 ? 18.731 -2.707 -13.370 1.00 93.62 106 THR A C 1
ATOM 805 O O . THR A 1 106 ? 19.095 -1.963 -14.281 1.00 93.62 106 THR A O 1
ATOM 808 N N . LEU A 1 107 ? 19.156 -3.971 -13.272 1.00 96.12 107 LEU A N 1
ATOM 809 C CA . LEU A 1 107 ? 20.041 -4.594 -14.261 1.00 96.12 107 LEU A CA 1
ATOM 810 C C . LEU A 1 107 ? 19.371 -4.690 -15.633 1.00 96.12 107 LEU A C 1
ATOM 812 O O . LEU A 1 107 ? 19.968 -4.297 -16.633 1.00 96.12 107 LEU A O 1
ATOM 816 N N . PHE A 1 108 ? 18.121 -5.150 -15.669 1.00 95.25 108 PHE A N 1
ATOM 817 C CA . PHE A 1 108 ? 17.333 -5.245 -16.891 1.00 95.25 108 PHE A CA 1
ATOM 818 C C . PHE A 1 108 ? 17.149 -3.878 -17.555 1.00 95.25 108 PHE A C 1
ATOM 820 O O . PHE A 1 108 ? 17.448 -3.737 -18.734 1.00 95.25 108 PHE A O 1
ATOM 827 N N . ALA A 1 109 ? 16.722 -2.860 -16.804 1.00 93.12 109 ALA A N 1
ATOM 828 C CA . ALA A 1 109 ? 16.485 -1.522 -17.336 1.00 93.12 109 ALA A CA 1
ATOM 829 C C . ALA A 1 109 ? 17.758 -0.917 -17.944 1.00 93.12 109 ALA A C 1
ATOM 831 O O . ALA A 1 109 ? 17.705 -0.343 -19.027 1.00 93.12 109 ALA A O 1
ATOM 832 N N . ARG A 1 110 ? 18.914 -1.099 -17.290 1.00 94.38 110 ARG A N 1
ATOM 833 C CA . ARG A 1 110 ? 20.212 -0.644 -17.814 1.00 94.38 110 ARG A CA 1
ATOM 834 C C . ARG A 1 110 ? 20.614 -1.381 -19.089 1.00 94.38 110 ARG A C 1
ATOM 836 O O . ARG A 1 110 ? 21.070 -0.743 -20.030 1.00 94.38 110 ARG A O 1
ATOM 843 N N . ALA A 1 111 ? 20.459 -2.704 -19.124 1.00 95.56 111 ALA A N 1
ATOM 844 C CA . ALA A 1 111 ? 20.782 -3.499 -20.308 1.00 95.56 111 ALA A CA 1
ATOM 845 C C . ALA A 1 111 ? 19.857 -3.150 -21.485 1.00 95.56 111 ALA A C 1
ATOM 847 O O . ALA A 1 111 ? 20.320 -2.948 -22.604 1.00 95.56 111 ALA A O 1
ATOM 848 N N . TYR A 1 112 ? 18.560 -3.007 -21.216 1.00 94.88 112 TYR A N 1
ATOM 849 C CA . TYR A 1 112 ? 17.563 -2.653 -22.216 1.00 94.88 112 TYR A CA 1
ATOM 850 C C . TYR A 1 112 ? 17.786 -1.248 -22.794 1.00 94.88 112 TYR A C 1
ATOM 852 O O . TYR A 1 112 ? 17.617 -1.050 -23.994 1.00 94.88 112 TYR A O 1
ATOM 860 N N . ASP A 1 113 ? 18.233 -0.288 -21.980 1.00 92.12 113 ASP A N 1
ATOM 861 C CA . ASP A 1 113 ? 18.599 1.049 -22.460 1.00 92.12 113 ASP A CA 1
ATOM 862 C C . ASP A 1 113 ? 19.760 1.006 -23.471 1.00 92.12 113 ASP A C 1
ATOM 864 O O . ASP A 1 113 ? 19.712 1.667 -24.510 1.00 92.12 113 ASP A O 1
ATOM 868 N N . GLN A 1 114 ? 20.759 0.141 -23.248 1.00 94.81 114 GLN A N 1
ATOM 869 C CA . GLN A 1 114 ? 21.832 -0.085 -24.226 1.00 94.81 114 GLN A CA 1
ATOM 870 C C . GLN A 1 114 ? 21.305 -0.713 -25.523 1.00 94.81 114 GLN A C 1
ATOM 872 O O . GLN A 1 114 ? 21.685 -0.279 -26.611 1.00 94.81 114 GLN A O 1
ATOM 877 N N . CYS A 1 115 ? 20.395 -1.689 -25.431 1.00 93.62 115 CYS A N 1
ATOM 878 C CA . CYS A 1 115 ? 19.741 -2.271 -26.607 1.00 93.62 115 CYS A CA 1
ATOM 879 C C . CYS A 1 115 ? 18.957 -1.218 -27.397 1.00 93.62 115 CYS A C 1
ATOM 881 O O . CYS A 1 115 ? 19.025 -1.193 -28.624 1.00 93.62 115 CYS A O 1
ATOM 883 N N . ARG A 1 116 ? 18.258 -0.313 -26.704 1.00 92.69 116 ARG A N 1
ATOM 884 C CA . ARG A 1 116 ? 17.508 0.778 -27.330 1.00 92.69 116 ARG A CA 1
ATOM 885 C C . ARG A 1 116 ? 18.434 1.756 -28.046 1.00 92.69 116 ARG A C 1
ATOM 887 O O . ARG A 1 116 ? 18.175 2.097 -29.193 1.00 92.69 116 ARG A O 1
ATOM 894 N N . ARG A 1 117 ? 19.562 2.127 -27.430 1.00 91.62 117 ARG A N 1
ATOM 895 C CA . ARG A 1 117 ? 20.593 2.954 -28.078 1.00 91.62 117 ARG A CA 1
ATOM 896 C C . ARG A 1 117 ? 21.167 2.288 -29.331 1.00 91.62 117 ARG A C 1
ATOM 898 O O . ARG A 1 117 ? 21.364 2.965 -30.336 1.00 91.62 117 ARG A O 1
ATOM 905 N N . ALA A 1 118 ? 21.409 0.978 -29.288 1.00 93.88 118 ALA A N 1
ATOM 906 C CA . ALA A 1 118 ? 21.869 0.220 -30.448 1.00 93.88 118 ALA A CA 1
ATOM 907 C C . ALA A 1 118 ? 20.809 0.177 -31.563 1.00 93.88 118 ALA A C 1
ATOM 909 O O . ALA A 1 118 ? 21.145 0.408 -32.721 1.00 93.88 118 ALA A O 1
ATOM 910 N N . ALA A 1 119 ? 19.535 -0.045 -31.222 1.00 91.88 119 ALA A N 1
ATOM 911 C CA . ALA A 1 119 ? 18.429 -0.015 -32.178 1.00 91.88 119 ALA A CA 1
ATOM 912 C C . ALA A 1 119 ? 18.283 1.363 -32.842 1.00 91.88 119 ALA A C 1
ATOM 914 O O . ALA A 1 119 ? 18.149 1.435 -34.060 1.00 91.88 119 ALA A O 1
ATOM 915 N N . SER A 1 120 ? 18.385 2.453 -32.072 1.00 90.56 120 SER A N 1
ATOM 916 C CA . SER A 1 120 ? 18.370 3.818 -32.615 1.00 90.56 120 SER A CA 1
ATOM 917 C C . SER A 1 120 ? 19.565 4.120 -33.516 1.00 90.56 120 SER A C 1
ATOM 919 O O . SER A 1 120 ? 19.412 4.846 -34.489 1.00 90.56 120 SER A O 1
ATOM 921 N N . TYR A 1 121 ? 20.746 3.574 -33.215 1.00 92.31 121 TYR A N 1
ATOM 922 C CA . TYR A 1 121 ? 21.923 3.739 -34.069 1.00 92.31 121 TYR A CA 1
ATOM 923 C C . TYR A 1 121 ? 21.785 2.967 -35.387 1.00 92.31 121 TYR A C 1
ATOM 925 O O . TYR A 1 121 ? 22.089 3.499 -36.448 1.00 92.31 121 TYR A O 1
ATOM 933 N N . LEU A 1 122 ? 21.303 1.722 -35.328 1.00 93.19 122 LEU A N 1
ATOM 934 C CA . LEU A 1 122 ? 21.175 0.864 -36.507 1.00 93.19 122 LEU A CA 1
ATOM 935 C C . LEU A 1 122 ? 20.022 1.291 -37.427 1.00 93.19 122 LEU A C 1
ATOM 937 O O . LEU A 1 122 ? 20.104 1.101 -38.634 1.00 93.19 122 LEU A O 1
ATOM 941 N N . ARG A 1 123 ? 18.958 1.863 -36.852 1.00 91.94 123 ARG A N 1
ATOM 942 C CA . ARG A 1 123 ? 17.756 2.339 -37.556 1.00 91.94 123 ARG A CA 1
ATOM 943 C C . ARG A 1 123 ? 17.688 3.866 -37.609 1.00 91.94 123 ARG A C 1
ATOM 945 O O . ARG A 1 123 ? 16.605 4.443 -37.532 1.00 91.94 123 ARG A O 1
ATOM 952 N N . TRP A 1 124 ? 18.850 4.515 -37.678 1.00 89.50 124 TRP A N 1
ATOM 953 C CA . TRP A 1 124 ? 18.953 5.974 -37.668 1.00 89.50 124 TRP A CA 1
ATOM 954 C C . TRP A 1 124 ? 18.163 6.620 -38.816 1.00 89.50 124 TRP A C 1
ATOM 956 O O . TRP A 1 124 ? 17.446 7.590 -38.584 1.00 89.50 124 TRP A O 1
ATOM 966 N N . ASP A 1 125 ? 18.241 6.044 -40.017 1.00 88.81 125 ASP A N 1
ATOM 967 C CA . ASP A 1 125 ? 17.602 6.598 -41.218 1.00 88.81 125 ASP A CA 1
ATOM 968 C C . ASP A 1 125 ? 16.094 6.289 -41.308 1.00 88.81 125 ASP A C 1
ATOM 970 O O . ASP A 1 125 ? 15.341 7.070 -41.887 1.00 88.81 125 ASP A O 1
ATOM 974 N N . ASP A 1 126 ? 15.639 5.183 -40.707 1.00 87.44 126 ASP A N 1
ATOM 975 C CA . ASP A 1 126 ? 14.241 4.726 -40.778 1.00 87.44 126 ASP A CA 1
ATOM 976 C C . ASP A 1 126 ? 13.324 5.441 -39.766 1.00 87.44 126 ASP A C 1
ATOM 978 O O . ASP A 1 126 ? 12.109 5.511 -39.954 1.00 87.44 126 ASP A O 1
ATOM 982 N N . GLY A 1 127 ? 13.880 5.950 -38.660 1.00 82.62 127 GLY A N 1
ATOM 983 C CA . GLY A 1 127 ? 13.130 6.688 -37.635 1.00 82.62 127 GLY A CA 1
ATOM 984 C C . GLY A 1 127 ? 12.115 5.863 -36.822 1.00 82.62 127 GLY A C 1
ATOM 985 O O . GLY A 1 127 ? 11.402 6.417 -35.988 1.00 82.62 127 GLY A O 1
ATOM 986 N N . ASP A 1 128 ? 12.056 4.545 -37.003 1.00 86.75 128 ASP A N 1
ATOM 987 C CA . ASP A 1 128 ? 11.089 3.624 -36.384 1.00 86.75 128 ASP A CA 1
ATOM 988 C C . ASP A 1 128 ? 11.696 2.770 -35.251 1.00 86.75 128 ASP A C 1
ATOM 990 O O . ASP A 1 128 ? 11.124 1.770 -34.815 1.00 86.75 128 ASP A O 1
ATOM 994 N N . ALA A 1 129 ? 12.851 3.178 -34.719 1.00 87.12 129 ALA A N 1
ATOM 995 C CA . ALA A 1 129 ? 13.559 2.461 -33.657 1.00 87.12 129 ALA A CA 1
ATOM 996 C C . ALA A 1 129 ? 12.704 2.199 -32.399 1.00 87.12 129 ALA A C 1
ATOM 998 O O . ALA A 1 129 ? 12.858 1.160 -31.756 1.00 87.12 129 ALA A O 1
ATOM 999 N N . ASP A 1 130 ? 11.780 3.103 -32.056 1.00 85.69 130 ASP A N 1
ATOM 1000 C CA . ASP A 1 130 ? 10.905 2.959 -30.881 1.00 85.69 130 ASP A CA 1
ATOM 1001 C C . ASP A 1 130 ? 9.822 1.877 -31.076 1.00 85.69 130 ASP A C 1
ATOM 1003 O O . ASP A 1 130 ? 9.317 1.340 -30.094 1.00 85.69 130 ASP A O 1
ATOM 1007 N N . ALA A 1 131 ? 9.517 1.479 -32.321 1.00 88.88 131 ALA A N 1
ATOM 1008 C CA . ALA A 1 131 ? 8.634 0.343 -32.600 1.00 88.88 131 ALA A CA 1
ATOM 1009 C C . ALA A 1 131 ? 9.292 -1.002 -32.240 1.00 88.88 131 ALA A C 1
ATOM 1011 O O . ALA A 1 131 ? 8.610 -1.940 -31.829 1.00 88.88 131 ALA A O 1
ATOM 1012 N N . PHE A 1 132 ? 10.621 -1.086 -32.362 1.00 86.56 132 PHE A N 1
ATOM 1013 C CA . PHE A 1 132 ? 11.403 -2.287 -32.047 1.00 86.56 132 PHE A CA 1
ATOM 1014 C C . PHE A 1 132 ? 11.922 -2.299 -30.607 1.00 86.56 132 PHE A C 1
ATOM 1016 O O . PHE A 1 132 ? 12.019 -3.361 -29.994 1.00 86.56 132 PHE A O 1
ATOM 1023 N N . ALA A 1 133 ? 12.249 -1.128 -30.061 1.00 90.19 133 ALA A N 1
ATOM 1024 C CA . ALA A 1 133 ? 12.736 -0.961 -28.698 1.00 90.19 133 ALA A CA 1
ATOM 1025 C C . ALA A 1 133 ? 11.926 0.125 -27.964 1.00 90.19 133 ALA A C 1
ATOM 1027 O O . ALA A 1 133 ? 12.447 1.215 -27.694 1.00 90.19 133 ALA A O 1
ATOM 1028 N N . PRO A 1 134 ? 10.655 -0.160 -27.621 1.00 88.19 134 PRO A N 1
ATOM 1029 C CA . PRO A 1 134 ? 9.784 0.807 -26.96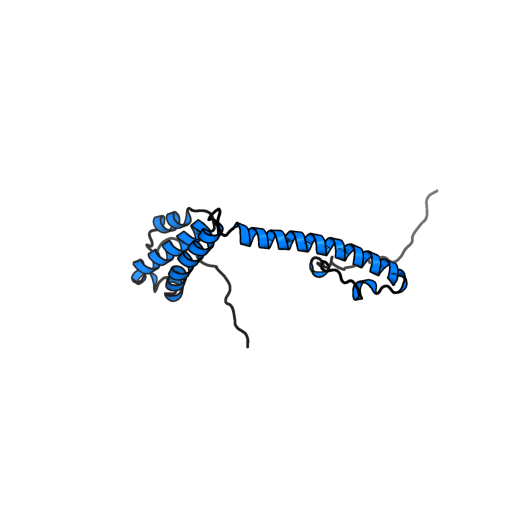7 1.00 88.19 134 PRO A CA 1
ATOM 1030 C C . PRO A 1 134 ? 10.311 1.172 -25.583 1.00 88.19 134 PRO A C 1
ATOM 1032 O O . PRO A 1 134 ? 10.827 0.322 -24.849 1.00 88.19 134 PRO A O 1
ATOM 1035 N N . SER A 1 135 ? 10.153 2.433 -25.185 1.00 85.19 135 SER A N 1
ATOM 1036 C CA . SER A 1 135 ? 10.510 2.843 -23.826 1.00 85.19 135 SER A CA 1
ATOM 1037 C C . SER A 1 135 ? 9.458 2.413 -22.794 1.00 85.19 135 SER A C 1
ATOM 1039 O O . SER A 1 135 ? 8.266 2.680 -22.933 1.00 85.19 135 SER A O 1
ATOM 1041 N N . PHE A 1 136 ? 9.900 1.817 -21.683 1.00 80.56 136 PHE A N 1
ATOM 1042 C CA . PHE A 1 136 ? 9.017 1.483 -20.552 1.00 80.56 136 PHE A CA 1
ATOM 1043 C C . PHE A 1 136 ? 8.638 2.703 -19.692 1.00 80.56 136 PHE A C 1
ATOM 1045 O O . PHE A 1 136 ? 7.759 2.621 -18.832 1.00 80.56 136 PHE A O 1
ATOM 1052 N N . PHE A 1 137 ? 9.304 3.840 -19.909 1.00 72.75 137 PHE A N 1
ATOM 1053 C CA . PHE A 1 137 ? 9.123 5.068 -19.133 1.00 72.75 137 PHE A CA 1
ATOM 1054 C C . PHE A 1 137 ? 8.207 6.099 -19.808 1.00 72.75 137 PHE A C 1
ATOM 1056 O O . PHE A 1 137 ? 7.765 7.023 -19.126 1.00 72.75 137 PHE A O 1
ATOM 1063 N N . ALA A 1 138 ? 7.849 5.929 -21.090 1.00 63.31 138 ALA A N 1
ATOM 1064 C CA . ALA A 1 138 ? 6.974 6.860 -21.816 1.00 63.31 138 ALA A CA 1
ATOM 1065 C C . ALA A 1 138 ? 5.599 7.059 -21.155 1.00 63.31 138 ALA A C 1
ATOM 1067 O O . ALA A 1 138 ? 5.028 8.143 -21.234 1.00 63.31 138 ALA A O 1
ATOM 1068 N N . ASN A 1 139 ? 5.087 6.064 -20.424 1.00 58.22 139 ASN A N 1
ATOM 1069 C CA . ASN A 1 139 ? 3.788 6.176 -19.755 1.00 58.22 139 ASN A CA 1
ATOM 1070 C C . ASN A 1 139 ? 3.838 6.903 -18.390 1.00 58.22 139 ASN A C 1
ATOM 1072 O O . ASN A 1 139 ? 2.828 6.980 -17.696 1.00 58.22 139 ASN A O 1
ATOM 1076 N N . ARG A 1 140 ? 5.001 7.422 -17.957 1.00 58.94 140 ARG A N 1
ATOM 1077 C CA . ARG A 1 140 ? 5.143 8.133 -16.664 1.00 58.94 140 ARG A CA 1
ATOM 1078 C C . ARG A 1 140 ? 5.142 9.657 -16.767 1.00 58.94 140 ARG A C 1
ATOM 1080 O O . ARG A 1 140 ? 5.142 10.319 -15.734 1.00 58.94 140 ARG A O 1
ATOM 1087 N N . GLY A 1 141 ? 5.109 10.230 -17.966 1.00 54.03 141 GLY A N 1
ATOM 1088 C CA . GLY A 1 141 ? 5.250 11.674 -18.119 1.00 54.03 141 GLY A CA 1
ATOM 1089 C C . GLY A 1 141 ? 4.772 12.188 -19.461 1.00 54.03 141 GLY A C 1
ATOM 1090 O O . GLY A 1 141 ? 5.576 12.671 -20.243 1.00 54.03 141 GLY A O 1
ATOM 1091 N N . ASN A 1 142 ? 3.462 12.145 -19.698 1.00 46.66 142 ASN A N 1
ATOM 1092 C CA . ASN A 1 142 ? 2.841 13.060 -20.650 1.00 46.66 142 ASN A CA 1
ATOM 1093 C C . ASN A 1 142 ? 1.722 13.844 -19.952 1.00 46.66 142 ASN A C 1
ATOM 1095 O O . ASN A 1 142 ? 0.537 13.668 -20.222 1.00 46.66 142 ASN A O 1
ATOM 1099 N N . ARG A 1 143 ? 2.099 14.715 -19.004 1.00 48.72 143 ARG A N 1
ATOM 1100 C CA . ARG A 1 143 ? 1.307 15.929 -18.787 1.00 48.72 143 ARG A CA 1
ATOM 1101 C C . ARG A 1 143 ? 1.693 16.868 -19.920 1.00 48.72 143 ARG A C 1
ATOM 1103 O O . ARG A 1 143 ? 2.783 17.426 -19.903 1.00 48.72 143 ARG A O 1
ATOM 1110 N N . LYS A 1 144 ? 0.808 16.967 -20.909 1.00 42.62 144 LYS A N 1
ATOM 1111 C CA . LYS A 1 144 ? 0.861 17.943 -22.000 1.00 42.62 144 LYS A CA 1
ATOM 1112 C C . LYS A 1 144 ? 1.162 19.330 -21.393 1.00 42.62 144 LYS A C 1
ATOM 1114 O O . LYS A 1 144 ? 0.344 19.788 -20.590 1.00 42.62 144 LYS A O 1
ATOM 1119 N N . PRO A 1 145 ? 2.291 19.993 -21.702 1.00 43.44 145 PRO A N 1
ATOM 1120 C CA . PRO A 1 145 ? 2.378 21.424 -21.471 1.00 43.44 145 PRO A CA 1
ATOM 1121 C C . PRO A 1 145 ? 1.360 22.081 -22.404 1.00 43.44 145 PRO A C 1
ATOM 1123 O O . PRO A 1 145 ? 1.230 21.680 -23.563 1.00 43.44 145 PRO A O 1
ATOM 1126 N N . GLY A 1 146 ? 0.565 22.995 -21.850 1.00 37.62 146 GLY A N 1
ATOM 1127 C CA . GLY A 1 146 ? -0.524 23.663 -22.553 1.00 37.62 146 GLY A CA 1
ATOM 1128 C C . GLY A 1 146 ? -0.058 24.229 -23.889 1.00 37.62 146 GLY A C 1
ATOM 1129 O O . GLY A 1 146 ? 0.911 24.977 -23.962 1.00 37.62 146 GLY A O 1
ATOM 1130 N N . SER A 1 147 ? -0.751 23.816 -24.941 1.00 40.38 147 SER A N 1
ATOM 1131 C CA . SER A 1 147 ? -0.726 24.452 -26.245 1.00 40.38 147 SER A CA 1
ATOM 1132 C C . SER A 1 147 ? -1.676 25.643 -26.214 1.00 40.38 147 SER A C 1
ATOM 1134 O O . SER A 1 147 ? -2.862 25.417 -25.993 1.00 40.38 147 SER A O 1
ATOM 1136 N N . GLU A 1 148 ? -1.151 26.846 -26.429 1.00 36.50 148 GLU A N 1
ATOM 1137 C CA . GLU A 1 148 ? -1.805 28.042 -26.999 1.00 36.50 148 GLU A CA 1
ATOM 1138 C C . GLU A 1 148 ? -0.821 29.214 -26.807 1.00 36.50 148 GLU A C 1
ATOM 1140 O O . GLU A 1 148 ? -0.319 29.390 -25.703 1.00 36.50 148 GLU A O 1
ATOM 1145 N N . THR A 1 149 ? -0.447 30.079 -27.746 1.00 33.69 149 THR A N 1
ATOM 1146 C CA . THR A 1 149 ? -0.440 30.146 -29.213 1.00 33.69 149 THR A CA 1
ATOM 1147 C C . THR A 1 149 ? 0.572 31.265 -29.482 1.00 33.69 149 THR A C 1
ATOM 1149 O O . THR A 1 149 ? 0.453 32.336 -28.887 1.00 33.69 149 THR A O 1
ATOM 1152 N N . ASP A 1 150 ? 1.596 31.022 -30.296 1.00 36.22 150 ASP A N 1
ATOM 1153 C CA . ASP A 1 150 ? 2.446 32.096 -30.817 1.00 36.22 150 ASP A CA 1
ATOM 1154 C C . ASP A 1 150 ? 1.679 32.745 -31.972 1.00 36.22 150 ASP A C 1
ATOM 1156 O O . ASP A 1 150 ? 1.464 32.110 -33.004 1.00 36.22 150 ASP A O 1
ATOM 1160 N N . ASP A 1 151 ? 1.191 33.965 -31.755 1.00 35.47 151 ASP A N 1
ATOM 1161 C CA . ASP A 1 151 ? 0.605 34.802 -32.797 1.00 35.47 151 ASP A CA 1
ATOM 1162 C C . ASP A 1 151 ? 1.653 35.862 -33.161 1.00 35.47 151 ASP A C 1
ATOM 1164 O O . ASP A 1 151 ? 1.705 36.959 -32.603 1.00 35.47 151 ASP A O 1
ATOM 1168 N N . SER A 1 152 ? 2.559 35.471 -34.058 1.00 39.41 152 SER A N 1
ATOM 1169 C CA . SER A 1 152 ? 3.600 36.326 -34.625 1.00 39.41 152 SER A CA 1
ATOM 1170 C C . SER A 1 152 ? 3.437 36.420 -36.145 1.00 39.41 152 SER A C 1
ATOM 1172 O O . SER A 1 152 ? 3.904 35.558 -36.885 1.00 39.41 152 SER A O 1
ATOM 1174 N N . ALA A 1 153 ? 2.808 37.502 -36.613 1.00 36.91 153 ALA A N 1
ATOM 1175 C CA . ALA A 1 153 ? 2.984 38.140 -37.930 1.00 36.91 153 ALA A CA 1
ATOM 1176 C C . ALA A 1 153 ? 2.301 39.528 -37.857 1.00 36.91 153 ALA A C 1
ATOM 1178 O O . ALA A 1 153 ? 1.186 39.616 -37.365 1.00 36.91 153 ALA A O 1
ATOM 1179 N N . SER A 1 154 ? 2.835 40.678 -38.280 1.00 35.94 154 SER A N 1
ATOM 1180 C CA . SER A 1 154 ? 3.810 41.020 -39.319 1.00 35.94 154 SER A CA 1
ATOM 1181 C C . SER A 1 154 ? 4.326 42.466 -39.084 1.00 35.94 154 SER A C 1
ATOM 1183 O O . SER A 1 154 ? 3.601 43.296 -38.537 1.00 35.94 154 SER A O 1
ATOM 1185 N N . ALA A 1 155 ? 5.567 42.763 -39.489 1.00 42.56 155 ALA A N 1
ATOM 1186 C CA . ALA A 1 155 ? 6.285 44.056 -39.393 1.00 42.56 155 ALA A CA 1
ATOM 1187 C C . ALA A 1 155 ? 5.829 45.085 -40.476 1.00 42.56 155 ALA A C 1
ATOM 1189 O O . ALA A 1 155 ? 4.900 44.748 -41.214 1.00 42.56 155 ALA A O 1
ATOM 1190 N N . PRO A 1 156 ? 6.481 46.258 -40.732 1.00 54.84 156 PRO A N 1
ATOM 1191 C CA . PRO A 1 156 ? 7.537 47.020 -40.022 1.00 54.84 156 PRO A CA 1
ATOM 1192 C C . PRO A 1 156 ? 7.262 48.557 -39.918 1.00 54.84 156 PRO A C 1
ATOM 1194 O O . PRO A 1 156 ? 6.422 49.092 -40.634 1.00 54.84 156 PRO A O 1
ATOM 1197 N N . ALA A 1 157 ? 8.033 49.311 -39.115 1.00 40.38 157 ALA A N 1
ATOM 1198 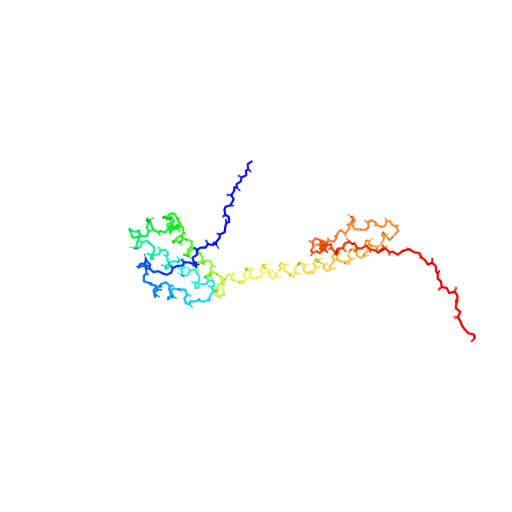C CA . ALA A 1 157 ? 8.196 50.766 -39.310 1.00 40.38 157 ALA A CA 1
ATOM 1199 C C . ALA A 1 157 ? 9.523 51.303 -38.726 1.00 40.38 157 ALA A C 1
ATOM 1201 O O . ALA A 1 157 ? 9.726 51.328 -37.516 1.00 40.38 157 ALA A O 1
ATOM 1202 N N . ALA A 1 158 ? 10.402 51.760 -39.616 1.00 50.16 158 ALA A N 1
ATOM 1203 C CA . ALA A 1 158 ? 11.460 52.761 -39.422 1.00 50.16 158 ALA A CA 1
ATOM 1204 C C . ALA A 1 158 ? 11.391 53.679 -40.666 1.00 50.16 158 ALA A C 1
ATOM 1206 O O . ALA A 1 158 ? 10.920 53.172 -41.692 1.00 50.16 158 ALA A O 1
ATOM 1207 N N . PRO A 1 159 ? 11.818 54.962 -40.667 1.00 57.34 159 PRO A N 1
ATOM 1208 C CA . PRO A 1 159 ? 12.855 55.630 -39.856 1.00 57.34 159 PRO A CA 1
ATOM 1209 C C . PRO A 1 159 ? 12.320 56.921 -39.167 1.00 57.34 159 PRO A C 1
ATOM 1211 O O . PRO A 1 159 ? 11.139 57.217 -39.271 1.00 57.34 159 PRO A O 1
ATOM 1214 N N . GLU A 1 160 ? 13.047 57.658 -38.321 1.00 41.94 160 GLU A N 1
ATOM 1215 C CA . GLU A 1 160 ? 13.952 58.770 -38.683 1.00 41.94 160 GLU A CA 1
ATOM 1216 C C . GLU A 1 160 ? 14.454 59.449 -37.389 1.00 41.94 16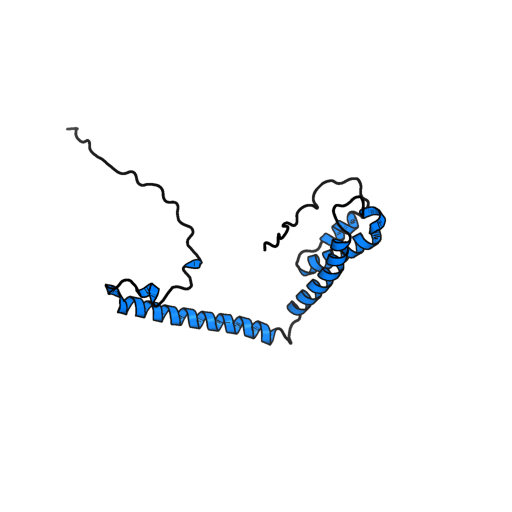0 GLU A C 1
ATOM 1218 O O . GLU A 1 160 ? 13.650 59.666 -36.480 1.00 41.94 160 GLU A O 1
ATOM 1223 N N . ASN A 1 161 ? 15.741 59.825 -37.316 1.00 45.50 161 ASN A N 1
ATOM 1224 C CA . ASN A 1 161 ? 16.181 61.191 -36.961 1.00 45.50 161 ASN A CA 1
ATOM 1225 C C . ASN A 1 161 ? 17.719 61.367 -37.099 1.00 45.50 161 ASN A C 1
ATOM 1227 O O . ASN A 1 161 ? 18.410 60.352 -37.180 1.00 45.50 161 ASN A O 1
ATOM 1231 N N . PRO A 1 162 ? 18.221 62.621 -37.203 1.00 52.88 162 PRO A N 1
ATOM 1232 C CA . PRO A 1 162 ? 19.192 63.079 -38.213 1.00 52.88 162 PRO A CA 1
ATOM 1233 C C . PRO A 1 162 ? 20.658 62.698 -37.990 1.00 52.88 162 PRO A C 1
ATOM 1235 O O . PRO A 1 162 ? 21.084 62.569 -36.820 1.00 52.88 162 PRO A O 1
#

Foldseek 3Di:
DDDDDDDDPDDDPDDDDPAPPPVVQLCVLVVDDDQLSVLSSLLSVLVSCVVCVVRPVVPDPDHPVNSVVSNVVSVVSNVVVCVVPDDDDCCCVVVVVVVVVVVVVVVVLVVLVVVLVVLCVVCVPVPCSCVVRPDPCPVPDPPPDDDDDPPDDDDDDDDDDD

Radius of gyration: 30.57 Å; chains: 1; bounding box: 54×78×68 Å